Protein AF-M6G5K3-F1 (afdb_monomer)

Structure (mmCIF, N/CA/C/O backbone):
data_AF-M6G5K3-F1
#
_entry.id   AF-M6G5K3-F1
#
loop_
_atom_site.group_PDB
_atom_site.id
_atom_site.type_symbol
_atom_site.label_atom_id
_atom_site.label_alt_id
_atom_site.label_comp_id
_atom_site.label_asym_id
_atom_site.label_entity_id
_atom_site.label_seq_id
_atom_site.pdbx_PDB_ins_code
_atom_site.Cartn_x
_atom_site.Cartn_y
_atom_site.Cartn_z
_atom_site.occupancy
_atom_site.B_iso_or_equiv
_atom_site.auth_seq_id
_atom_site.auth_comp_id
_atom_site.auth_asym_id
_atom_site.auth_atom_id
_atom_site.pdbx_PDB_model_num
ATOM 1 N N . MET A 1 1 ? 7.081 8.290 -15.063 1.00 41.69 1 MET A N 1
ATOM 2 C CA . MET A 1 1 ? 5.778 8.965 -15.281 1.00 41.69 1 MET A CA 1
ATOM 3 C C . MET A 1 1 ? 4.716 8.355 -14.368 1.00 41.69 1 MET A C 1
ATOM 5 O O . MET A 1 1 ? 4.721 7.143 -14.205 1.00 41.69 1 MET A O 1
ATOM 9 N N . TYR A 1 2 ? 3.821 9.159 -13.777 1.00 47.03 2 TYR A N 1
ATOM 10 C CA . TYR A 1 2 ? 2.706 8.661 -12.951 1.00 47.03 2 TYR A CA 1
ATOM 11 C C . TYR A 1 2 ? 1.643 8.028 -13.858 1.00 47.03 2 TYR A C 1
ATOM 13 O O . TYR A 1 2 ? 0.978 8.726 -14.623 1.00 47.03 2 TYR A O 1
ATOM 21 N N . HIS A 1 3 ? 1.511 6.703 -13.828 1.00 55.50 3 HIS A N 1
ATOM 22 C CA . HIS A 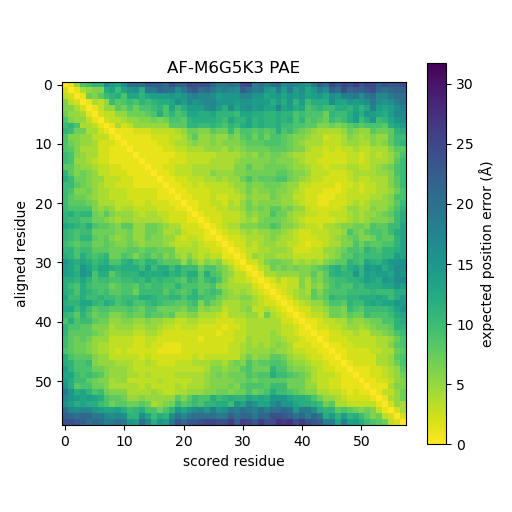1 3 ? 0.542 5.992 -14.659 1.00 55.50 3 HIS A CA 1
ATOM 23 C C . HIS A 1 3 ? -0.881 6.206 -14.123 1.00 55.50 3 HIS A C 1
ATOM 25 O O . HIS A 1 3 ? -1.190 5.818 -12.998 1.00 55.50 3 HIS A O 1
ATOM 31 N N . GLN A 1 4 ? -1.786 6.760 -14.939 1.00 54.75 4 GLN A N 1
ATOM 32 C CA . GLN A 1 4 ? -3.203 6.972 -14.573 1.00 54.75 4 GLN A CA 1
ATOM 33 C C . GLN A 1 4 ? -3.904 5.695 -14.070 1.00 54.75 4 GLN A C 1
ATOM 35 O O . GLN A 1 4 ? -4.792 5.756 -13.217 1.00 54.75 4 GLN A O 1
ATOM 40 N N . LYS A 1 5 ? -3.486 4.526 -14.571 1.00 57.19 5 LYS A N 1
ATOM 41 C CA . LYS A 1 5 ? -4.012 3.224 -14.145 1.00 57.19 5 LYS A CA 1
ATOM 42 C C . LYS A 1 5 ? -3.607 2.882 -12.704 1.00 57.19 5 LYS A C 1
ATOM 44 O O . LYS A 1 5 ? -4.440 2.394 -11.947 1.00 5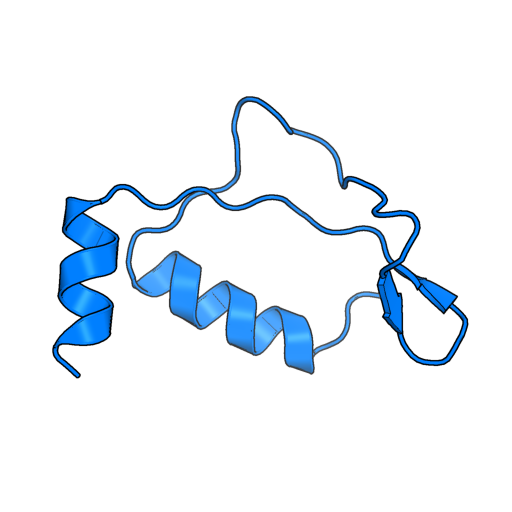7.19 5 LYS A O 1
ATOM 49 N N . LEU A 1 6 ? -2.378 3.224 -12.302 1.00 63.00 6 LEU A N 1
ATOM 50 C CA . LEU A 1 6 ? -1.900 3.076 -10.921 1.00 63.00 6 LEU A CA 1
ATOM 51 C C . LEU A 1 6 ? -2.590 4.071 -9.982 1.00 63.00 6 LEU A C 1
ATOM 53 O O . LEU A 1 6 ? -3.011 3.678 -8.901 1.00 63.00 6 LEU A O 1
ATOM 57 N N . ALA A 1 7 ? -2.822 5.308 -10.435 1.00 66.69 7 ALA A N 1
ATOM 58 C CA . ALA A 1 7 ? -3.552 6.316 -9.659 1.00 66.69 7 ALA A CA 1
ATOM 59 C C . ALA A 1 7 ? -4.989 5.878 -9.308 1.00 66.69 7 ALA A C 1
ATOM 61 O O . ALA A 1 7 ? -5.531 6.247 -8.266 1.00 66.69 7 ALA A O 1
ATOM 62 N N . SER A 1 8 ? -5.617 5.080 -10.178 1.00 71.12 8 SER A N 1
ATOM 63 C CA . SER A 1 8 ? -6.964 4.548 -9.941 1.00 71.12 8 SER A CA 1
ATOM 64 C C . SER A 1 8 ? -6.965 3.457 -8.868 1.00 71.12 8 SER A C 1
ATOM 66 O O . SER A 1 8 ? -7.831 3.459 -7.999 1.00 71.12 8 SER A O 1
ATOM 68 N N . ILE A 1 9 ? -5.974 2.560 -8.895 1.00 75.69 9 ILE A N 1
ATOM 69 C CA . ILE A 1 9 ? -5.811 1.495 -7.894 1.00 75.69 9 ILE A CA 1
ATOM 70 C C . ILE A 1 9 ? -5.437 2.094 -6.535 1.00 75.69 9 ILE A C 1
ATOM 72 O O . ILE A 1 9 ? -6.047 1.756 -5.525 1.00 75.69 9 ILE A O 1
ATOM 76 N N . GLU A 1 10 ? -4.494 3.035 -6.518 1.00 78.00 10 GLU A N 1
ATOM 77 C CA . GLU A 1 10 ? -4.103 3.780 -5.321 1.00 78.00 10 GLU A CA 1
ATOM 78 C C . GLU A 1 10 ? -5.323 4.425 -4.648 1.00 78.00 10 GLU A C 1
ATOM 80 O O . GL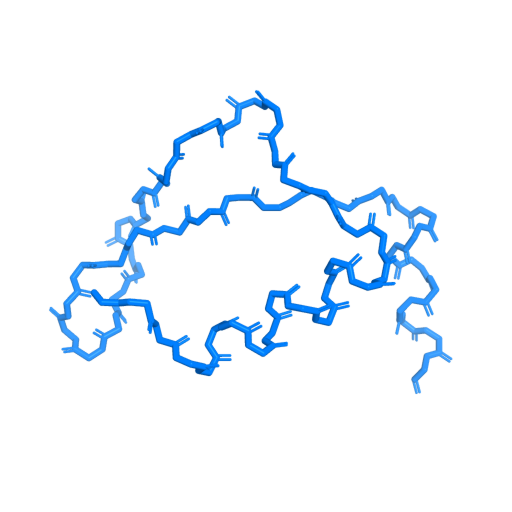U A 1 10 ? -5.548 4.235 -3.455 1.00 78.00 10 GLU A O 1
ATOM 85 N N . ARG A 1 11 ? -6.182 5.106 -5.420 1.00 81.25 11 ARG A N 1
ATOM 86 C CA . ARG A 1 11 ? -7.421 5.705 -4.901 1.00 81.25 11 ARG A CA 1
ATOM 87 C C . ARG A 1 11 ? -8.362 4.705 -4.236 1.00 81.25 11 ARG A C 1
ATOM 89 O O . ARG A 1 11 ? -9.008 5.080 -3.259 1.00 81.25 11 ARG A O 1
ATOM 96 N N . ILE A 1 12 ? -8.471 3.479 -4.751 1.00 83.56 12 ILE A N 1
ATOM 97 C CA . ILE A 1 12 ? -9.340 2.444 -4.169 1.00 83.56 12 ILE A CA 1
ATOM 98 C C . ILE A 1 12 ? -8.845 2.086 -2.770 1.00 83.56 12 ILE A C 1
ATOM 100 O O . ILE A 1 12 ? -9.619 2.138 -1.816 1.00 83.56 12 ILE A O 1
ATOM 104 N N . TYR A 1 13 ? -7.553 1.791 -2.635 1.00 83.88 13 TYR A N 1
ATOM 105 C CA . TYR A 1 13 ? -6.981 1.424 -1.344 1.00 83.88 13 TYR A CA 1
ATOM 106 C C . TYR A 1 13 ? -6.992 2.593 -0.358 1.00 83.88 13 TYR A C 1
ATOM 108 O O . TYR A 1 13 ? -7.380 2.401 0.792 1.00 83.88 13 TYR A O 1
ATOM 116 N N . LEU A 1 14 ? -6.665 3.811 -0.802 1.00 86.19 14 LEU A N 1
ATOM 117 C CA . LEU A 1 14 ? -6.750 5.002 0.051 1.00 86.19 14 LEU A CA 1
ATOM 118 C C . LEU A 1 14 ? -8.187 5.253 0.539 1.00 86.19 14 LEU A C 1
ATOM 120 O O . LEU A 1 14 ? -8.405 5.526 1.716 1.00 86.19 14 LEU A O 1
ATOM 124 N N . SER A 1 15 ? -9.191 5.093 -0.331 1.00 85.81 15 SER A N 1
ATOM 125 C CA . SER A 1 15 ? -10.607 5.240 0.055 1.00 85.81 15 SER A CA 1
ATOM 126 C C . SER A 1 15 ? -11.073 4.149 1.023 1.00 85.81 15 SER A C 1
ATOM 128 O O . SER A 1 15 ? -12.017 4.356 1.780 1.00 85.81 15 SER A O 1
ATOM 130 N N . ALA A 1 16 ? -10.411 2.994 1.009 1.00 85.38 16 ALA A N 1
ATOM 131 C CA . ALA A 1 16 ? -10.680 1.884 1.911 1.00 85.38 16 ALA A CA 1
ATOM 132 C C . ALA A 1 16 ? -9.979 2.001 3.275 1.00 85.38 16 ALA A C 1
ATOM 134 O O . ALA A 1 16 ? -10.143 1.115 4.113 1.00 85.38 16 ALA A O 1
ATOM 135 N N . GLY A 1 17 ? -9.223 3.078 3.506 1.00 88.12 17 GLY A N 1
ATOM 136 C CA . GLY A 1 17 ? -8.511 3.326 4.759 1.00 88.12 17 GLY A CA 1
ATOM 137 C C . GLY A 1 17 ? -7.026 2.972 4.722 1.00 88.12 17 GLY A C 1
ATOM 138 O O . GLY A 1 17 ? -6.401 2.922 5.776 1.00 88.12 17 GLY A O 1
ATOM 139 N N . ALA A 1 18 ? -6.448 2.721 3.543 1.00 90.31 18 ALA A N 1
ATOM 140 C CA . ALA A 1 18 ? -4.997 2.713 3.417 1.00 90.31 18 ALA A CA 1
ATOM 141 C C . ALA A 1 18 ? -4.441 4.139 3.549 1.00 90.31 18 ALA A C 1
ATOM 143 O O . ALA A 1 18 ? -5.046 5.108 3.090 1.00 90.31 18 ALA A O 1
ATOM 144 N N . GLU A 1 19 ? -3.256 4.261 4.127 1.00 91.69 19 GLU A N 1
ATOM 145 C CA . GLU A 1 19 ? -2.530 5.518 4.283 1.00 91.69 19 GLU A CA 1
ATOM 146 C C . GLU A 1 19 ? -1.140 5.401 3.657 1.00 91.69 19 GLU A C 1
ATOM 148 O O . GLU A 1 19 ? -0.604 4.307 3.505 1.00 91.69 19 GLU A O 1
ATOM 153 N N . LEU A 1 20 ? -0.520 6.527 3.303 1.00 88.56 20 LEU A N 1
ATOM 154 C CA . LEU A 1 20 ? 0.885 6.523 2.891 1.00 88.56 20 LEU A CA 1
ATOM 155 C C . LEU A 1 20 ? 1.776 6.062 4.050 1.00 88.56 20 LEU A C 1
ATOM 157 O O . LEU A 1 20 ? 1.625 6.520 5.186 1.00 88.56 20 LEU A O 1
ATOM 161 N N . SER A 1 21 ? 2.735 5.189 3.743 1.00 88.31 21 SER A N 1
ATOM 162 C CA . SER A 1 21 ? 3.678 4.668 4.726 1.00 88.31 21 SER A CA 1
ATOM 163 C C . SER A 1 21 ? 4.477 5.796 5.372 1.00 88.31 21 SER A C 1
ATOM 165 O O . SER A 1 21 ? 5.108 6.618 4.704 1.00 88.31 21 SER A O 1
ATOM 167 N N . LYS A 1 22 ? 4.509 5.794 6.706 1.00 88.88 22 LYS A N 1
ATOM 168 C CA . LYS A 1 22 ? 5.376 6.695 7.479 1.00 88.88 22 LYS A CA 1
ATOM 169 C C . LYS A 1 22 ? 6.814 6.180 7.532 1.00 88.88 22 LYS A C 1
ATOM 171 O O . LYS A 1 22 ? 7.739 6.977 7.671 1.00 88.88 22 LYS A O 1
ATOM 176 N N . GLN A 1 23 ? 7.002 4.865 7.408 1.00 89.94 23 GLN A N 1
ATOM 177 C CA . GLN A 1 23 ? 8.316 4.225 7.390 1.00 89.94 23 GLN A CA 1
ATOM 178 C C . GLN A 1 23 ? 9.026 4.440 6.047 1.00 89.94 23 GLN A C 1
ATOM 180 O O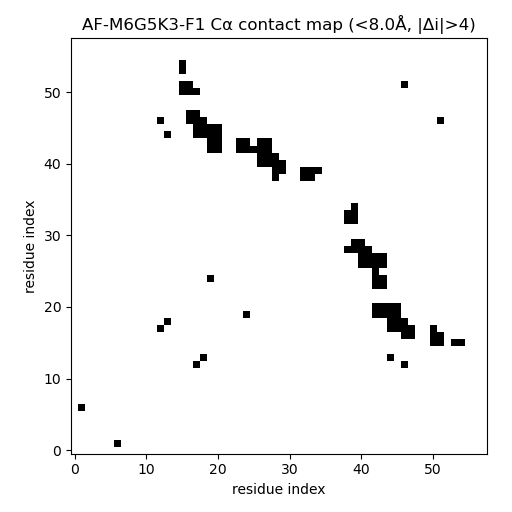 . GLN A 1 23 ? 10.227 4.710 6.019 1.00 89.94 23 GLN A O 1
ATOM 185 N N . PHE A 1 24 ? 8.282 4.379 4.943 1.00 87.19 24 PHE A N 1
ATOM 186 C CA . PHE A 1 24 ? 8.793 4.558 3.587 1.00 87.19 24 PHE A CA 1
ATOM 187 C C . PHE A 1 24 ? 8.256 5.856 2.981 1.00 87.19 24 PHE A C 1
ATOM 189 O O . PHE A 1 24 ? 7.422 5.862 2.082 1.00 87.19 24 PHE A O 1
ATOM 196 N N . SER A 1 25 ? 8.775 6.980 3.477 1.00 82.50 25 SER A N 1
ATOM 197 C CA . SER A 1 25 ? 8.358 8.334 3.076 1.00 82.50 25 SER A CA 1
ATOM 198 C C . SER A 1 25 ? 8.827 8.769 1.682 1.00 82.50 25 SER A C 1
ATOM 200 O O . SER A 1 25 ? 8.513 9.873 1.236 1.00 82.50 25 SER A O 1
ATOM 202 N N . LYS A 1 26 ? 9.603 7.927 0.992 1.00 84.31 26 LYS A N 1
ATOM 203 C CA . LYS A 1 26 ? 10.081 8.153 -0.374 1.00 84.31 26 LYS A CA 1
ATOM 204 C C . LYS A 1 26 ? 9.684 6.973 -1.259 1.00 84.31 26 LYS A C 1
ATOM 206 O O . LYS A 1 26 ? 9.624 5.855 -0.746 1.00 84.31 26 LYS A O 1
ATOM 211 N N . PRO A 1 27 ? 9.485 7.198 -2.569 1.00 82.38 27 PRO A N 1
ATOM 212 C CA . PRO A 1 27 ? 9.224 6.120 -3.509 1.00 82.38 27 PRO A CA 1
ATOM 213 C C . PRO A 1 27 ? 10.312 5.045 -3.440 1.00 82.38 27 PR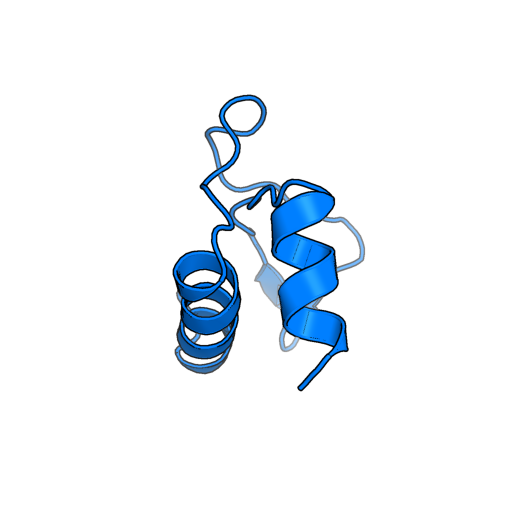O A C 1
ATOM 215 O O . PRO A 1 27 ? 11.506 5.357 -3.453 1.00 82.38 27 PRO A O 1
ATOM 218 N N . VAL A 1 28 ? 9.888 3.789 -3.357 1.00 84.44 28 VAL A N 1
ATOM 219 C CA . VAL A 1 28 ? 10.761 2.623 -3.238 1.00 84.44 28 VAL A CA 1
ATOM 220 C C . VAL A 1 28 ? 10.882 1.949 -4.599 1.00 84.44 28 VAL A C 1
ATOM 222 O O . VAL A 1 28 ? 9.922 1.887 -5.369 1.00 84.44 28 VAL A O 1
ATOM 225 N N . PHE A 1 29 ? 12.086 1.468 -4.893 1.00 82.31 29 PHE A N 1
ATOM 226 C CA . PHE A 1 29 ? 12.365 0.653 -6.064 1.00 82.31 29 PHE A CA 1
ATOM 227 C C . PHE A 1 29 ? 12.273 -0.832 -5.703 1.00 82.31 29 PHE A C 1
ATOM 229 O O . PHE A 1 29 ? 12.872 -1.261 -4.714 1.00 82.31 29 PHE A O 1
ATOM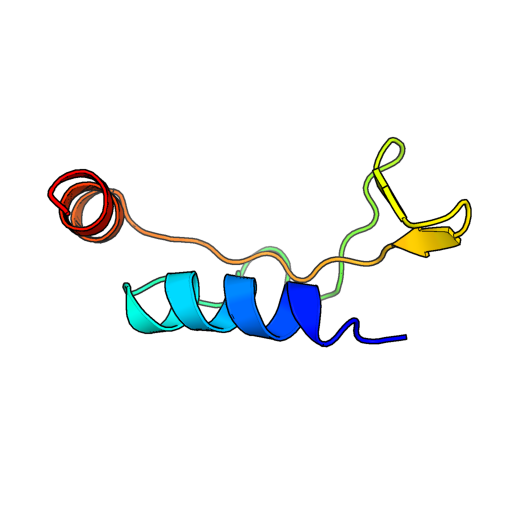 236 N N . PHE A 1 30 ? 11.581 -1.608 -6.534 1.00 80.19 30 PHE A N 1
ATOM 237 C CA . PHE A 1 30 ? 11.517 -3.061 -6.425 1.00 80.19 30 PHE A CA 1
ATOM 238 C C . PHE A 1 30 ? 12.251 -3.681 -7.623 1.00 80.19 30 PHE A C 1
ATOM 240 O O . PHE A 1 30 ? 11.848 -3.428 -8.757 1.00 80.19 30 PHE A O 1
ATOM 247 N N . PRO A 1 31 ? 13.318 -4.479 -7.402 1.00 73.25 31 PRO A N 1
ATOM 248 C CA . PRO A 1 31 ? 14.185 -4.989 -8.471 1.00 73.25 31 PRO A CA 1
ATOM 249 C C . PRO A 1 31 ? 13.490 -5.797 -9.568 1.00 73.25 31 PRO A C 1
ATOM 251 O O . PRO A 1 31 ? 14.058 -5.951 -10.642 1.00 73.25 31 PRO A O 1
ATOM 254 N N . GLU A 1 32 ? 12.295 -6.316 -9.298 1.00 76.56 32 GLU A N 1
ATOM 255 C CA . GLU A 1 32 ? 11.528 -7.147 -10.229 1.00 76.56 32 GLU A CA 1
ATOM 256 C C . GLU A 1 32 ? 10.300 -6.424 -10.814 1.00 76.56 32 GLU A C 1
ATOM 258 O O . GLU A 1 32 ? 9.656 -6.958 -11.715 1.00 76.56 32 GLU A O 1
ATOM 263 N N . ASP A 1 33 ? 9.998 -5.197 -10.369 1.00 67.44 33 ASP A N 1
ATOM 264 C CA . ASP A 1 33 ? 8.870 -4.416 -10.885 1.00 67.44 33 ASP A CA 1
ATOM 265 C C . ASP A 1 33 ? 9.307 -3.523 -12.047 1.00 67.44 33 ASP A C 1
ATOM 267 O O . ASP A 1 33 ? 9.766 -2.386 -11.886 1.00 67.44 33 ASP A O 1
ATOM 271 N N . TYR A 1 34 ? 9.101 -4.051 -13.250 1.00 71.31 34 TYR A N 1
ATOM 272 C CA . TYR A 1 34 ? 9.209 -3.310 -14.497 1.00 71.31 34 TYR A CA 1
ATOM 273 C C . TYR A 1 34 ? 7.818 -3.095 -15.080 1.00 71.31 34 TYR A C 1
ATOM 275 O O . TYR A 1 34 ? 7.058 -4.044 -15.276 1.00 71.31 34 TYR A O 1
ATOM 283 N N . PHE A 1 35 ? 7.494 -1.849 -15.415 1.00 71.50 35 PHE A N 1
ATOM 284 C CA . PHE A 1 35 ? 6.315 -1.542 -16.213 1.00 71.50 35 PHE A CA 1
ATOM 285 C C . PHE A 1 35 ? 6.785 -1.115 -17.595 1.00 71.50 35 PHE A C 1
ATOM 287 O O . PHE A 1 35 ? 7.493 -0.123 -17.724 1.00 71.50 35 PHE A O 1
ATOM 294 N N . ASP A 1 36 ? 6.416 -1.891 -18.614 1.00 76.94 36 ASP A N 1
ATOM 295 C CA . ASP A 1 36 ? 6.812 -1.645 -20.006 1.00 76.94 36 ASP A CA 1
ATOM 296 C C . ASP A 1 36 ? 8.336 -1.470 -20.190 1.00 76.94 36 ASP A C 1
ATOM 298 O O . ASP A 1 36 ? 8.807 -0.600 -20.911 1.00 76.94 36 ASP A O 1
ATOM 302 N N . GLN A 1 37 ? 9.123 -2.306 -19.495 1.00 78.56 37 GLN A N 1
ATOM 303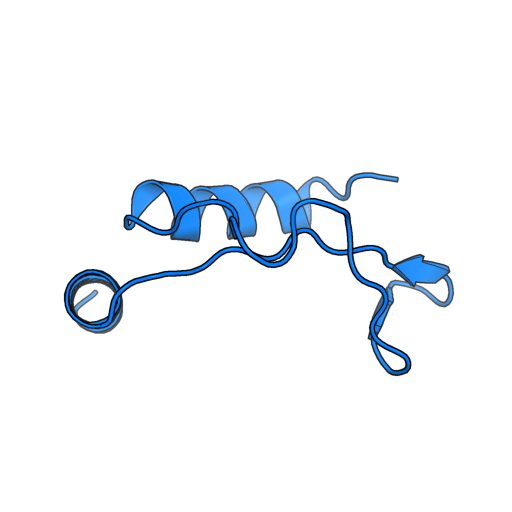 C CA . GLN A 1 37 ? 10.599 -2.285 -19.477 1.00 78.56 37 GLN A CA 1
ATOM 304 C C . GLN A 1 37 ? 11.231 -1.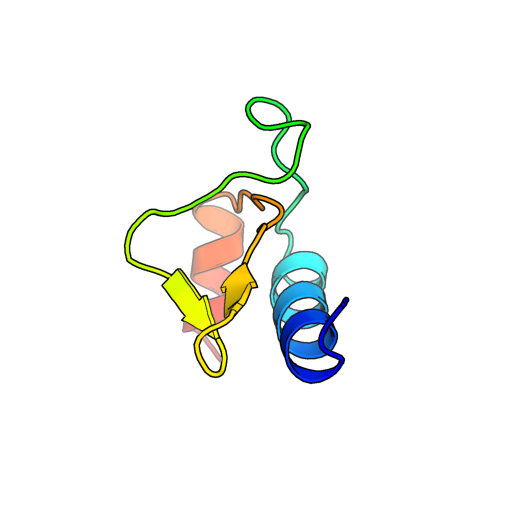049 -18.809 1.00 78.56 37 GLN A C 1
ATOM 306 O O . GLN A 1 37 ? 12.457 -0.942 -18.763 1.00 78.56 37 GLN A O 1
ATOM 311 N N . GLU A 1 38 ? 10.435 -0.156 -18.217 1.00 77.94 38 GLU A N 1
ATOM 312 C CA . GLU A 1 38 ? 10.929 0.960 -17.411 1.00 77.94 38 GLU A CA 1
ATOM 313 C C . GLU A 1 38 ? 10.958 0.623 -15.916 1.00 77.94 38 GLU A C 1
ATOM 315 O O . GLU A 1 38 ? 10.093 -0.083 -15.388 1.00 77.94 38 GLU A O 1
ATOM 320 N N . LEU A 1 39 ? 11.963 1.170 -15.221 1.00 72.19 39 LEU A N 1
ATOM 321 C CA . LEU A 1 39 ? 12.070 1.100 -13.765 1.00 72.19 39 LEU A CA 1
ATOM 322 C C . LEU A 1 39 ? 10.918 1.880 -13.131 1.00 72.19 39 LEU A C 1
ATOM 324 O O . LEU A 1 39 ? 10.734 3.071 -13.408 1.00 72.19 39 LEU A O 1
ATOM 328 N N . VAL A 1 40 ? 10.187 1.230 -12.229 1.00 75.56 40 VAL A N 1
ATOM 329 C CA . VAL A 1 40 ? 9.070 1.860 -11.528 1.00 75.56 40 VAL A CA 1
ATOM 330 C C . VAL A 1 40 ? 9.467 2.191 -10.098 1.00 75.56 40 VAL A C 1
ATOM 332 O O . VAL A 1 40 ? 10.001 1.368 -9.358 1.00 75.56 40 VAL A O 1
ATOM 335 N N . LEU A 1 41 ? 9.182 3.430 -9.709 1.00 79.94 41 LEU A N 1
ATOM 336 C CA . LEU A 1 41 ? 9.228 3.867 -8.324 1.00 79.94 41 LEU A CA 1
ATOM 337 C C . LEU A 1 41 ? 7.805 3.870 -7.775 1.00 79.94 41 LEU A C 1
ATOM 339 O O . LEU A 1 41 ? 6.918 4.492 -8.365 1.00 79.94 41 LEU A O 1
ATOM 343 N N . LEU A 1 42 ? 7.598 3.191 -6.651 1.00 79.44 42 LEU A N 1
ATOM 344 C CA . LEU A 1 42 ? 6.282 3.013 -6.048 1.00 79.44 42 LEU A CA 1
ATOM 345 C C . LEU A 1 42 ? 6.211 3.696 -4.687 1.00 79.44 42 LEU A C 1
ATOM 347 O O . LEU A 1 42 ? 7.115 3.571 -3.861 1.00 79.44 42 LEU A O 1
ATOM 351 N N . ASN A 1 43 ? 5.112 4.403 -4.440 1.00 84.06 43 ASN A N 1
ATOM 352 C CA . ASN A 1 43 ? 4.778 4.850 -3.095 1.00 84.06 43 ASN A CA 1
ATOM 353 C C . ASN A 1 43 ? 4.230 3.662 -2.307 1.00 84.06 43 ASN A C 1
ATOM 355 O O . ASN A 1 43 ? 3.360 2.939 -2.795 1.00 84.06 43 ASN A O 1
ATOM 359 N N . ILE A 1 44 ? 4.720 3.476 -1.086 1.00 86.81 44 ILE A N 1
ATOM 360 C CA . ILE A 1 44 ? 4.202 2.438 -0.200 1.00 86.81 44 ILE A CA 1
ATOM 361 C C . ILE A 1 44 ? 2.974 2.988 0.516 1.00 86.81 44 ILE A C 1
ATOM 363 O O . ILE A 1 44 ? 3.036 4.047 1.143 1.00 86.81 44 ILE A O 1
ATOM 367 N N . ILE A 1 45 ? 1.873 2.249 0.435 1.00 89.00 45 ILE A N 1
ATOM 368 C CA . ILE A 1 45 ? 0.690 2.455 1.265 1.00 89.00 45 ILE A CA 1
ATOM 369 C C . ILE A 1 45 ? 0.581 1.315 2.275 1.00 89.00 45 ILE A C 1
ATOM 371 O O . ILE A 1 45 ? 0.929 0.172 1.985 1.00 89.00 45 ILE A O 1
ATOM 375 N N . GLU A 1 46 ? 0.092 1.631 3.462 1.00 90.75 46 GLU A N 1
ATOM 376 C CA . GLU A 1 46 ? -0.148 0.697 4.551 1.00 90.75 46 GLU A CA 1
ATOM 377 C C . GLU A 1 46 ? -1.642 0.685 4.856 1.00 90.75 46 GLU A C 1
ATOM 379 O O . GLU A 1 46 ? -2.282 1.731 4.901 1.00 90.75 46 GLU A O 1
ATOM 384 N N . ILE A 1 47 ? -2.208 -0.498 5.066 1.00 90.19 47 ILE A N 1
ATOM 385 C CA . ILE A 1 47 ? -3.607 -0.659 5.459 1.00 90.19 47 ILE A CA 1
ATOM 386 C C . ILE A 1 47 ? -3.666 -1.535 6.699 1.00 90.19 47 ILE A C 1
ATOM 388 O O . ILE A 1 47 ? -3.031 -2.591 6.765 1.00 90.19 47 ILE A O 1
ATOM 392 N N . ASP A 1 48 ? -4.421 -1.098 7.702 1.00 89.94 48 ASP A N 1
ATOM 393 C CA . ASP A 1 48 ? -4.609 -1.909 8.892 1.00 89.94 48 ASP A CA 1
ATOM 394 C C . ASP A 1 48 ? -5.502 -3.122 8.586 1.00 89.94 48 ASP A C 1
ATOM 396 O O . ASP A 1 48 ? -6.358 -3.114 7.696 1.00 89.94 48 ASP A O 1
ATOM 400 N N . LYS A 1 49 ? -5.323 -4.190 9.365 1.00 87.69 49 LYS A N 1
ATOM 401 C CA . LYS A 1 49 ? -6.047 -5.451 9.174 1.00 87.69 49 LYS A CA 1
ATOM 402 C C . LYS A 1 49 ? -7.570 -5.276 9.205 1.00 87.69 49 LYS A C 1
ATOM 404 O O . LYS A 1 49 ? -8.269 -5.962 8.463 1.00 87.69 49 LYS A O 1
ATOM 409 N N . THR A 1 50 ? -8.083 -4.390 10.055 1.00 86.12 50 THR A N 1
ATOM 410 C CA . THR A 1 50 ? -9.525 -4.152 10.211 1.00 86.12 50 THR A CA 1
ATOM 411 C C . THR A 1 50 ? -10.094 -3.489 8.965 1.00 86.12 50 THR A C 1
ATOM 413 O O . THR A 1 50 ? -11.166 -3.873 8.498 1.00 86.12 50 THR A O 1
ATOM 416 N N . SER A 1 51 ? -9.377 -2.516 8.403 1.00 84.56 51 SER A N 1
ATOM 417 C CA . SER A 1 51 ? -9.759 -1.864 7.148 1.00 84.56 51 SER A CA 1
ATOM 418 C C . SER A 1 51 ? -9.664 -2.823 5.961 1.00 84.56 51 SER A C 1
ATOM 420 O O . SER A 1 51 ? -10.597 -2.901 5.163 1.00 84.56 51 SER A O 1
ATOM 422 N N . LEU A 1 52 ? -8.620 -3.657 5.899 1.00 83.69 52 LEU A N 1
ATOM 423 C CA . LEU A 1 52 ? -8.476 -4.673 4.852 1.00 83.69 52 LEU A CA 1
ATOM 424 C C . LEU A 1 52 ? -9.625 -5.697 4.855 1.00 83.69 52 LEU A C 1
ATOM 426 O O . LEU A 1 52 ? -10.124 -6.075 3.799 1.00 83.69 52 LEU A O 1
ATOM 430 N N . GLN A 1 53 ? -10.089 -6.128 6.030 1.00 80.50 53 GLN A N 1
ATOM 431 C CA . GLN A 1 53 ? -11.207 -7.074 6.139 1.00 80.50 53 GLN A CA 1
ATOM 432 C C . GLN A 1 53 ? -12.520 -6.532 5.559 1.00 80.50 53 GLN A C 1
ATOM 434 O O . GLN A 1 53 ? -13.338 -7.317 5.086 1.00 80.50 53 GLN A O 1
ATOM 439 N N . LYS A 1 54 ? -12.716 -5.208 5.547 1.00 76.44 54 LYS A N 1
ATOM 440 C CA . LYS A 1 54 ? -13.897 -4.579 4.936 1.00 76.44 54 LYS A CA 1
ATOM 441 C C . LYS A 1 54 ? -13.859 -4.623 3.407 1.00 76.44 54 LYS A C 1
ATOM 443 O O . LYS A 1 54 ? -14.917 -4.658 2.794 1.00 76.44 54 LYS A O 1
ATOM 448 N N . LEU A 1 55 ? -12.667 -4.648 2.803 1.00 72.88 55 LEU A N 1
ATOM 449 C CA . LEU A 1 55 ? -12.496 -4.752 1.349 1.00 72.88 55 LEU A CA 1
ATOM 450 C C . LEU A 1 55 ? -12.810 -6.151 0.811 1.00 72.88 55 LEU A C 1
ATOM 452 O O . LEU A 1 55 ? -13.332 -6.270 -0.287 1.00 72.88 55 LEU A O 1
ATOM 456 N N . VAL A 1 56 ? -12.492 -7.200 1.574 1.00 61.69 56 VAL A N 1
ATOM 457 C CA . VAL A 1 56 ? -12.675 -8.610 1.164 1.00 61.69 56 VAL A CA 1
ATOM 458 C C . VAL A 1 56 ? -14.149 -9.051 1.215 1.00 61.69 56 VAL A C 1
ATOM 460 O O . VAL A 1 56 ? -14.502 -10.111 0.709 1.00 61.69 56 VAL A O 1
ATOM 463 N N . LEU A 1 57 ? -15.016 -8.244 1.828 1.00 51.00 57 LEU A N 1
ATOM 464 C CA . LEU A 1 57 ? -16.451 -8.505 1.985 1.00 51.00 57 LEU A CA 1
ATOM 465 C C . LEU A 1 57 ? -17.326 -7.898 0.870 1.00 51.00 57 LEU A C 1
ATOM 467 O O . LEU A 1 57 ? -18.551 -7.991 0.963 1.00 51.00 57 LEU A O 1
ATOM 471 N N . ILE A 1 58 ? -16.715 -7.291 -0.152 1.00 46.84 58 ILE A N 1
ATOM 472 C CA . ILE A 1 58 ? -17.368 -6.736 -1.352 1.00 46.84 58 ILE A CA 1
ATOM 473 C C . ILE A 1 58 ? -17.115 -7.680 -2.527 1.00 46.84 58 ILE A C 1
ATOM 475 O O . ILE A 1 58 ? -18.081 -7.950 -3.273 1.00 46.84 58 ILE A O 1
#

Foldseek 3Di:
DDDPVVVVVVVVVVVLPKDFDPVPPFFDWDPPDDDVNDTDTHTDIDHDPVSVVVVVVD

Sequence (58 aa):
MYHQKLASIERIYLSAGAELSKQFSKPVFFPEDYFDQELVLLNIIEIDKTSLQKLVLI

Secondary structure (DSSP, 8-state):
---HHHHHHHHHHHHTT-EE-SS--SPEEEEEEEETTEEEEE--EE--HHHHHHHTT-

Nearest PDB structures (foldseek):
  1ufl-assembly1_A  TM=2.792E-01  e=6.909E+00  Thermus thermophilus HB8
  4ol8-assembly2_F  TM=2.087E-01  e=4.605E+00  Saccharomyces cerevisiae

Solvent-accessible surface area (backbone atoms only — not comparable to full-atom values): 3660 Å² total; per-residue (Å²): 132,89,51,69,70,56,56,54,54,51,50,53,46,43,75,52,60,29,41,76,30,81,89,46,78,55,67,43,77,50,99,83,49,60,58,95,86,36,87,45,71,40,76,47,68,44,62,51,71,74,42,51,57,62,61,77,75,112

pLDDT: mean 77.39, std 12.28, range [41.69, 91.69]

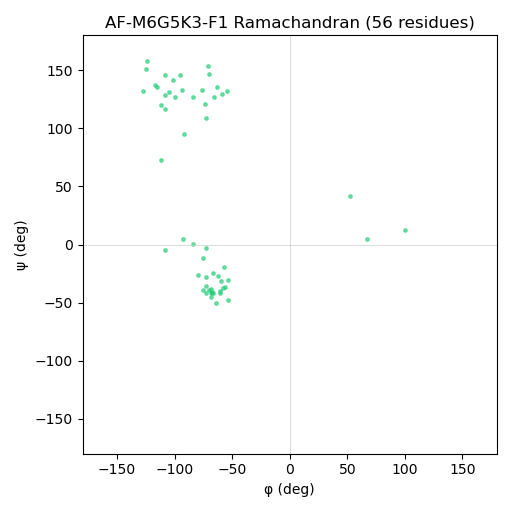Radius of gyration: 12.8 Å; Cα contacts (8 Å, |Δi|>4): 55; chains: 1; bounding box: 32×18×30 Å

Mean predicted aligned error: 7.1 Å

Organism: NCBI:txid1001590